Protein AF-A0A0V0UIF0-F1 (afdb_monomer_lite)

Organism: NCBI:txid144512

Radius of gyration: 33.37 Å; chains: 1; bounding box: 60×35×86 Å

Foldseek 3Di:
DPPVVVVVVVVVVVVVVVVVVVVPDDDDDPVVVVVVVVVVCVVCVCVPCVNPNDPDLVPVPPRPPPVQPVFWDWDFDADPVPRDRPDIDTDGDDDD

Secondary structure (DSSP, 8-state):
--HHHHHHHHHHHHHHHHHHHHHTSPPPPHHHHHHHHHHHHHHHTTT-HHHH--SSGGG-TT----TTTTTEEEEEEEETTTTEEEEEEEEE----

InterPro domains:
  IPR001770 G-protein, gamma subunit [PTHR13809] (3-67)
  IPR015898 G-protein, gamma subunit-like domain [PF00631] (12-68)
  IPR015898 G-protein, gamma subunit-like domain [PS50058] (5-66)
  IPR015898 G-protein, gamma subunit-like domain [SM00224] (9-71)
  IPR015898 G-protein, gamma subunit-like domain [SM01224] (6-71)
  IPR015898 G-protein, gamma subunit-like domain [cd00068] (9-65)
  IPR036284 G-protein gamma-like domain superfamily [G3DSA:4.10.260.10] (1-69)
  IPR036284 G-protein gamma-like domain superfamily [SSF48670] (4-65)

Structure (mmCIF, N/CA/C/O backbone):
data_AF-A0A0V0UIF0-F1
#
_entry.id   AF-A0A0V0UIF0-F1
#
loop_
_atom_site.group_PDB
_atom_site.id
_atom_site.type_symbol
_atom_site.label_atom_id
_atom_site.label_alt_id
_atom_site.label_comp_id
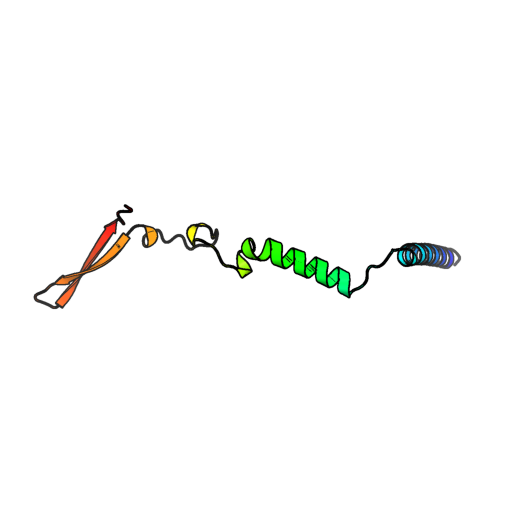_atom_site.label_asym_id
_atom_site.label_entity_id
_atom_site.label_seq_id
_atom_site.pdbx_PDB_ins_code
_atom_site.Cartn_x
_atom_site.Cartn_y
_atom_site.Cartn_z
_atom_site.occupancy
_atom_site.B_iso_or_equiv
_atom_site.auth_seq_id
_atom_site.auth_comp_id
_atom_site.auth_asym_id
_atom_site.auth_atom_id
_atom_site.pdbx_PDB_model_num
ATOM 1 N N . MET A 1 1 ? 41.834 12.631 -26.127 1.00 47.91 1 MET A N 1
ATOM 2 C CA . MET A 1 1 ? 40.443 12.725 -25.626 1.00 47.91 1 MET A CA 1
ATOM 3 C C . MET A 1 1 ? 39.607 11.568 -26.191 1.00 47.91 1 MET A C 1
ATOM 5 O O . MET A 1 1 ? 38.793 11.806 -27.056 1.00 47.91 1 MET A O 1
ATOM 9 N N . ILE A 1 2 ? 39.848 10.313 -25.775 1.00 55.50 2 ILE A N 1
ATOM 10 C CA . ILE A 1 2 ? 39.152 9.112 -26.324 1.00 55.50 2 ILE A CA 1
ATOM 11 C C . ILE A 1 2 ? 38.409 8.314 -25.224 1.00 55.50 2 ILE A C 1
ATOM 13 O O . ILE A 1 2 ? 37.606 7.431 -25.509 1.00 55.50 2 ILE A O 1
ATOM 17 N N . ASN A 1 3 ? 38.648 8.629 -23.944 1.00 56.75 3 ASN A N 1
ATOM 18 C CA . ASN A 1 3 ? 38.137 7.840 -22.815 1.00 56.75 3 ASN A CA 1
ATOM 19 C C . ASN A 1 3 ? 36.791 8.326 -22.248 1.00 56.75 3 ASN A C 1
ATOM 21 O O . ASN A 1 3 ? 36.073 7.508 -21.684 1.00 56.75 3 ASN A O 1
ATOM 25 N N . ARG A 1 4 ? 36.425 9.609 -22.411 1.00 58.09 4 ARG A N 1
ATOM 26 C CA . ARG A 1 4 ? 35.112 10.129 -21.972 1.00 58.09 4 ARG A CA 1
ATOM 27 C C . ARG A 1 4 ? 33.978 9.551 -22.818 1.00 58.09 4 ARG A C 1
ATOM 29 O O . ARG A 1 4 ? 33.084 8.924 -22.271 1.00 58.09 4 ARG A O 1
ATOM 36 N N . ASP A 1 5 ? 34.124 9.606 -24.139 1.00 61.75 5 ASP A N 1
ATOM 37 C CA . ASP A 1 5 ? 33.097 9.138 -25.076 1.00 61.75 5 ASP A CA 1
ATOM 38 C C . ASP A 1 5 ? 32.779 7.641 -24.905 1.00 61.75 5 ASP A C 1
ATOM 40 O O . ASP A 1 5 ? 31.632 7.223 -25.025 1.00 61.75 5 ASP A O 1
ATOM 44 N N . LYS A 1 6 ? 33.775 6.809 -24.562 1.00 61.84 6 LYS A N 1
ATOM 45 C CA . LYS A 1 6 ? 33.564 5.377 -24.277 1.00 61.84 6 LYS A CA 1
ATOM 46 C C . LYS A 1 6 ? 32.836 5.129 -22.952 1.00 61.84 6 LYS A C 1
ATOM 48 O O . LYS A 1 6 ? 32.010 4.219 -22.899 1.00 61.84 6 LYS A O 1
ATOM 53 N N . ALA A 1 7 ? 33.144 5.907 -21.912 1.00 67.31 7 ALA A N 1
ATOM 54 C CA . ALA A 1 7 ? 32.471 5.817 -20.617 1.00 67.31 7 ALA A CA 1
ATOM 55 C C . ALA A 1 7 ? 30.998 6.234 -20.739 1.00 67.31 7 ALA A C 1
ATOM 57 O O . ALA A 1 7 ? 30.120 5.511 -20.268 1.00 67.31 7 ALA A O 1
ATOM 58 N N . ASP A 1 8 ? 30.728 7.308 -21.483 1.00 81.19 8 ASP A N 1
ATOM 59 C CA . ASP A 1 8 ? 29.372 7.787 -21.754 1.00 81.19 8 ASP A CA 1
ATOM 60 C C . ASP A 1 8 ? 28.578 6.749 -22.568 1.00 81.19 8 ASP A C 1
ATOM 62 O O . ASP A 1 8 ? 27.462 6.380 -22.200 1.00 81.19 8 ASP A O 1
ATOM 66 N N . ILE A 1 9 ? 29.172 6.164 -23.619 1.00 87.25 9 ILE A N 1
ATOM 67 C CA . ILE A 1 9 ? 28.541 5.083 -24.402 1.00 87.25 9 ILE A CA 1
ATOM 68 C C . ILE A 1 9 ? 28.217 3.865 -23.528 1.00 87.25 9 ILE A C 1
ATOM 70 O O . ILE A 1 9 ? 27.158 3.251 -23.689 1.00 87.25 9 ILE A O 1
ATOM 74 N N . GLN A 1 10 ? 29.112 3.487 -22.613 1.00 88.88 10 GLN A N 1
ATOM 75 C CA . GLN A 1 10 ? 28.875 2.358 -21.717 1.00 88.88 10 GLN A CA 1
ATOM 76 C C . GLN A 1 10 ? 27.716 2.643 -20.754 1.00 88.88 10 GLN A C 1
ATOM 78 O O . GLN A 1 10 ? 26.859 1.778 -20.570 1.00 88.88 10 GLN A O 1
ATOM 83 N N . GLN A 1 11 ? 27.634 3.857 -20.208 1.00 89.12 11 GLN A N 1
ATOM 84 C CA . GLN A 1 11 ? 26.509 4.277 -19.373 1.00 89.12 11 GLN A CA 1
ATOM 85 C C . GLN A 1 11 ? 25.184 4.260 -20.144 1.00 89.12 11 GLN A C 1
ATOM 87 O O . GLN A 1 11 ? 24.199 3.710 -19.650 1.00 89.12 11 GLN A O 1
ATOM 92 N N . PHE A 1 12 ? 25.158 4.771 -21.379 1.00 92.19 12 PHE A N 1
ATOM 93 C CA . PHE A 1 12 ? 23.953 4.730 -22.214 1.00 92.19 12 PHE A CA 1
ATOM 94 C C . PHE A 1 12 ? 23.500 3.302 -22.526 1.00 92.19 12 PHE A C 1
ATOM 96 O O . PHE A 1 12 ? 22.300 3.029 -22.532 1.00 92.19 12 PHE A O 1
ATOM 103 N N . ARG A 1 13 ? 24.436 2.368 -22.738 1.00 94.19 13 ARG A N 1
ATOM 104 C CA . ARG A 1 13 ? 24.110 0.944 -22.919 1.00 94.19 13 ARG A CA 1
ATOM 105 C C . ARG A 1 13 ? 23.484 0.345 -21.666 1.00 94.19 13 ARG A C 1
ATOM 107 O O . ARG A 1 13 ? 22.433 -0.277 -21.767 1.00 94.19 13 ARG A O 1
ATOM 114 N N . MET A 1 14 ? 24.076 0.594 -20.498 1.00 94.94 14 MET A N 1
ATOM 115 C CA . MET A 1 14 ? 23.531 0.123 -19.221 1.00 94.94 14 MET A CA 1
ATOM 116 C C . MET A 1 14 ? 22.123 0.671 -18.963 1.00 94.94 14 MET A C 1
ATOM 118 O O . MET A 1 14 ? 21.241 -0.077 -18.544 1.00 94.94 14 MET A O 1
ATOM 122 N N . LEU A 1 15 ? 21.892 1.953 -19.256 1.00 94.88 15 LEU A N 1
ATOM 123 C CA . LEU A 1 15 ? 20.573 2.569 -19.134 1.00 94.88 15 LEU A CA 1
ATOM 124 C C . LEU A 1 15 ? 19.568 1.959 -20.119 1.00 94.88 15 LEU A C 1
ATOM 126 O O . LEU A 1 15 ? 18.450 1.632 -19.731 1.00 94.88 15 LEU A O 1
ATOM 130 N N . ALA A 1 16 ? 19.957 1.758 -21.380 1.00 95.94 16 ALA A N 1
ATOM 131 C CA . ALA A 1 16 ? 19.093 1.128 -22.374 1.00 95.94 16 ALA A CA 1
ATOM 132 C C . ALA A 1 16 ? 18.714 -0.306 -21.972 1.00 95.94 16 ALA A C 1
ATOM 134 O O . ALA A 1 16 ? 17.560 -0.705 -22.125 1.00 95.94 16 ALA A O 1
ATOM 135 N N . ASP A 1 17 ? 19.658 -1.068 -21.420 1.00 96.81 17 ASP A N 1
ATOM 136 C CA . ASP A 1 17 ? 19.396 -2.417 -20.920 1.00 96.81 17 ASP A CA 1
ATOM 137 C C . ASP A 1 17 ? 18.474 -2.400 -19.695 1.00 96.81 17 ASP A C 1
ATOM 139 O O . ASP A 1 17 ? 17.573 -3.234 -19.598 1.00 96.81 17 ASP A O 1
ATOM 143 N N . GLN A 1 18 ? 18.617 -1.413 -18.805 1.00 97.12 18 GLN A N 1
ATOM 144 C CA . GLN A 1 18 ? 17.686 -1.202 -17.696 1.00 97.12 18 GLN A CA 1
ATOM 145 C C . GLN A 1 18 ? 16.263 -0.917 -18.192 1.00 97.12 18 GLN A C 1
ATOM 147 O O . GLN A 1 18 ? 15.326 -1.594 -17.773 1.00 97.12 18 GLN A O 1
ATOM 152 N N . LEU A 1 19 ? 16.103 0.014 -19.134 1.00 97.31 19 LEU A N 1
ATOM 153 C CA . LEU A 1 19 ? 14.796 0.365 -19.697 1.00 97.31 19 LEU A CA 1
ATOM 154 C C . LEU A 1 19 ? 14.146 -0.818 -20.422 1.00 97.31 19 LEU A C 1
ATOM 156 O O . LEU A 1 19 ? 12.937 -1.020 -20.318 1.00 97.31 19 LEU A O 1
ATOM 160 N N . ARG A 1 20 ? 14.938 -1.645 -21.120 1.00 97.69 20 ARG A N 1
ATOM 161 C CA . ARG A 1 20 ? 14.439 -2.894 -21.715 1.00 97.69 20 ARG A CA 1
ATOM 162 C C . ARG A 1 20 ? 13.901 -3.835 -20.646 1.00 97.69 20 ARG A C 1
ATOM 164 O O . ARG A 1 20 ? 12.818 -4.374 -20.833 1.00 97.69 20 ARG A O 1
ATOM 171 N N . ARG A 1 21 ? 14.612 -4.018 -19.527 1.00 97.25 21 ARG A N 1
ATOM 172 C CA . ARG A 1 21 ? 14.119 -4.843 -18.410 1.00 97.25 21 ARG A CA 1
ATOM 173 C C . ARG A 1 21 ? 12.818 -4.292 -17.828 1.00 97.25 21 ARG A C 1
ATOM 175 O O . ARG A 1 21 ? 11.893 -5.067 -17.613 1.00 97.25 21 ARG A O 1
ATOM 182 N N . GLU A 1 22 ? 12.727 -2.979 -17.630 1.00 96.81 22 GLU A N 1
ATOM 183 C CA . GLU A 1 22 ? 11.525 -2.323 -17.096 1.00 96.81 22 GLU A CA 1
ATOM 184 C C . GLU A 1 22 ? 10.314 -2.442 -18.029 1.00 96.81 22 GLU A C 1
ATOM 186 O O . GLU A 1 22 ? 9.193 -2.652 -17.565 1.00 96.81 22 GLU A O 1
ATOM 191 N N . LEU A 1 23 ? 10.533 -2.375 -19.345 1.00 96.56 23 LEU A N 1
ATOM 192 C CA . LEU A 1 23 ? 9.480 -2.556 -20.346 1.00 96.56 23 LEU A CA 1
ATOM 193 C C . LEU A 1 23 ? 8.810 -3.936 -20.242 1.00 96.56 23 LEU A C 1
ATOM 195 O O . LEU A 1 23 ? 7.607 -4.047 -20.470 1.00 96.56 23 LEU A O 1
ATOM 199 N N . TYR A 1 24 ? 9.570 -4.977 -19.891 1.00 96.94 24 TYR A N 1
ATOM 200 C CA . TYR A 1 24 ? 9.060 -6.348 -19.784 1.00 96.94 24 TYR A CA 1
ATOM 201 C C . TYR A 1 24 ? 8.392 -6.668 -18.437 1.00 96.94 24 TYR A C 1
ATOM 203 O O . TYR A 1 24 ? 7.938 -7.797 -18.232 1.00 96.94 24 TYR A O 1
ATOM 211 N N . ILE A 1 25 ? 8.285 -5.700 -17.522 1.00 96.94 25 ILE A N 1
ATOM 212 C CA . ILE A 1 25 ? 7.544 -5.886 -16.273 1.00 96.94 25 ILE A CA 1
ATOM 213 C C . ILE A 1 25 ? 6.048 -5.983 -16.588 1.00 96.94 25 ILE A C 1
ATOM 215 O O . ILE A 1 25 ? 5.439 -5.064 -17.142 1.00 96.94 25 ILE A O 1
ATOM 219 N N . LYS A 1 26 ? 5.432 -7.102 -16.195 1.00 96.56 26 LYS A N 1
ATOM 220 C CA . LYS A 1 26 ? 3.984 -7.298 -16.314 1.00 96.56 26 LYS A CA 1
ATOM 221 C C . LYS A 1 26 ? 3.259 -6.336 -15.376 1.00 96.56 26 LYS A C 1
ATOM 223 O O . LYS A 1 26 ? 3.464 -6.371 -14.166 1.00 96.56 26 LYS A O 1
ATOM 228 N N . ARG A 1 27 ? 2.403 -5.491 -15.947 1.00 96.50 27 ARG A N 1
ATOM 229 C CA . ARG A 1 27 ? 1.557 -4.557 -15.198 1.00 96.50 27 ARG A CA 1
ATOM 230 C C . ARG A 1 27 ? 0.217 -5.205 -14.868 1.00 96.50 27 ARG A C 1
ATOM 232 O O . ARG A 1 27 ? -0.273 -6.039 -15.626 1.00 96.50 27 ARG A O 1
ATOM 239 N N . VAL A 1 28 ? -0.378 -4.773 -13.767 1.00 97.25 28 VAL A N 1
ATOM 240 C CA . VAL A 1 28 ? -1.775 -5.056 -13.417 1.00 97.25 28 VAL A CA 1
ATOM 241 C C . VAL A 1 28 ? -2.640 -3.842 -13.747 1.00 97.25 28 VAL A C 1
ATOM 243 O O . VAL A 1 28 ? -2.128 -2.728 -13.890 1.00 97.25 28 VAL A O 1
ATOM 246 N N . LEU A 1 29 ? -3.951 -4.044 -13.885 1.00 98.31 29 LEU A N 1
ATOM 247 C CA . LEU A 1 29 ? -4.877 -2.927 -14.042 1.00 98.31 29 LEU A CA 1
ATOM 248 C C . LEU A 1 29 ? -4.874 -2.078 -12.773 1.00 98.31 29 LEU A C 1
ATOM 250 O O . LEU A 1 29 ? -4.904 -2.600 -11.660 1.00 98.31 29 LEU A O 1
ATOM 254 N N . VAL A 1 30 ? -4.904 -0.758 -12.948 1.00 98.06 30 VAL A N 1
ATOM 255 C CA . VAL A 1 30 ? -4.956 0.186 -11.822 1.00 98.06 30 VAL A CA 1
ATOM 256 C C . VAL A 1 30 ? -6.187 -0.072 -10.952 1.00 98.06 30 VAL A C 1
ATOM 258 O O . VAL A 1 30 ? -6.100 0.003 -9.732 1.00 98.06 30 VAL A O 1
ATOM 261 N N . SER A 1 31 ? -7.314 -0.446 -11.563 1.00 98.31 31 SER A N 1
ATOM 262 C CA . SER A 1 31 ? -8.533 -0.817 -10.842 1.00 98.31 31 SER A CA 1
ATOM 263 C C . SER A 1 31 ? -8.349 -2.029 -9.933 1.00 98.31 31 SER A C 1
ATOM 265 O O . SER A 1 31 ? -8.940 -2.066 -8.859 1.00 98.31 31 SER A O 1
ATOM 267 N N . ASP A 1 32 ? -7.557 -3.016 -10.350 1.00 98.19 32 ASP A N 1
ATOM 268 C CA . ASP A 1 32 ? -7.348 -4.235 -9.568 1.00 98.19 32 ASP A CA 1
ATOM 269 C C . ASP A 1 32 ? -6.334 -3.987 -8.453 1.00 98.19 32 ASP A C 1
ATOM 271 O O . ASP A 1 32 ? -6.622 -4.292 -7.301 1.00 98.19 32 ASP A O 1
ATOM 275 N N . ALA A 1 33 ? -5.241 -3.276 -8.749 1.00 98.25 33 ALA A N 1
ATOM 276 C CA . ALA A 1 33 ? -4.314 -2.812 -7.718 1.00 98.25 33 ALA A CA 1
ATOM 277 C C . ALA A 1 33 ? -5.020 -1.963 -6.644 1.00 98.25 33 ALA A C 1
ATOM 279 O O . ALA A 1 33 ? -4.768 -2.129 -5.454 1.00 98.25 33 ALA A O 1
ATOM 280 N N . ALA A 1 34 ? -5.942 -1.079 -7.040 1.00 98.31 34 ALA A N 1
ATOM 281 C CA . ALA A 1 34 ? -6.718 -0.278 -6.096 1.00 98.31 34 ALA A CA 1
ATOM 282 C C . ALA A 1 34 ? -7.631 -1.140 -5.208 1.00 98.31 34 ALA A C 1
ATOM 284 O O . ALA A 1 34 ? -7.731 -0.879 -4.010 1.00 98.31 34 ALA A O 1
ATOM 285 N N . LYS A 1 35 ? -8.272 -2.178 -5.764 1.00 98.38 35 LYS A N 1
ATOM 286 C CA . LYS A 1 35 ? -9.076 -3.129 -4.976 1.00 98.38 35 LYS A CA 1
ATOM 287 C C . LYS A 1 35 ? -8.215 -3.885 -3.973 1.00 98.38 35 LYS A C 1
ATOM 289 O O . LYS A 1 35 ? -8.628 -4.011 -2.825 1.00 98.38 35 LYS A O 1
ATOM 294 N N . ASP A 1 36 ? -7.037 -4.342 -4.387 1.00 98.25 36 ASP A N 1
ATOM 295 C CA . ASP A 1 36 ? -6.114 -5.069 -3.515 1.00 98.25 36 ASP A CA 1
ATOM 296 C C . ASP A 1 36 ? -5.641 -4.187 -2.354 1.00 98.25 36 ASP A C 1
ATOM 298 O O . ASP A 1 36 ? -5.683 -4.608 -1.197 1.00 98.25 36 ASP A O 1
ATOM 302 N N . LEU A 1 37 ? -5.288 -2.928 -2.640 1.00 98.19 37 LEU A N 1
ATOM 303 C CA . LEU A 1 37 ? -4.938 -1.943 -1.614 1.00 98.19 37 LEU A CA 1
ATOM 304 C C . LEU A 1 37 ? -6.103 -1.688 -0.651 1.00 98.19 37 LEU A C 1
ATOM 306 O O . LEU A 1 37 ? -5.918 -1.730 0.563 1.00 98.19 37 LEU A O 1
ATOM 310 N N . MET A 1 38 ? -7.314 -1.464 -1.171 1.00 97.88 38 MET A N 1
ATOM 311 C CA . MET A 1 38 ? -8.496 -1.248 -0.332 1.00 97.88 38 MET A CA 1
ATOM 312 C C . MET A 1 38 ? -8.821 -2.467 0.528 1.00 97.88 38 MET A C 1
ATOM 314 O O . MET A 1 38 ? -9.199 -2.314 1.687 1.00 97.88 38 MET A O 1
ATOM 318 N N . LYS A 1 39 ? -8.683 -3.676 -0.017 1.00 98.19 39 LYS A N 1
ATOM 319 C CA . LYS A 1 39 ? -8.881 -4.916 0.732 1.00 98.19 39 LYS A CA 1
ATOM 320 C C . LYS A 1 39 ? -7.900 -4.995 1.900 1.00 98.19 39 LYS A C 1
ATOM 322 O O . LYS A 1 39 ? -8.339 -5.159 3.033 1.00 98.19 39 LYS A O 1
ATOM 327 N N . PHE A 1 40 ? -6.610 -4.791 1.631 1.00 98.06 40 PHE A N 1
ATOM 328 C CA . PHE A 1 40 ? -5.572 -4.834 2.658 1.00 98.06 40 PHE A CA 1
ATOM 329 C C . PHE A 1 40 ? -5.826 -3.820 3.780 1.00 98.06 40 PHE A C 1
ATOM 331 O O . PHE A 1 40 ? -5.784 -4.179 4.956 1.00 98.06 40 PHE A O 1
ATOM 338 N N . ILE A 1 41 ? -6.149 -2.573 3.419 1.00 97.25 41 ILE A N 1
ATOM 339 C CA . ILE A 1 41 ? -6.474 -1.521 4.391 1.00 97.25 41 ILE A CA 1
ATOM 340 C C . ILE A 1 41 ? -7.679 -1.939 5.237 1.00 97.25 41 ILE A C 1
ATOM 342 O O . ILE A 1 41 ? -7.623 -1.863 6.460 1.00 97.25 41 ILE A O 1
ATOM 346 N N . ASN A 1 42 ? -8.755 -2.425 4.614 1.00 96.12 42 ASN A N 1
ATOM 347 C CA . ASN A 1 42 ? -9.965 -2.800 5.343 1.00 96.12 42 ASN A CA 1
ATOM 348 C C . ASN A 1 42 ? -9.757 -3.966 6.315 1.00 96.12 42 ASN A C 1
ATOM 350 O O . ASN A 1 42 ? -10.408 -3.995 7.361 1.00 96.12 42 ASN A O 1
ATOM 354 N N . GLU A 1 43 ? -8.882 -4.909 5.968 1.00 96.88 43 GLU A N 1
ATOM 355 C CA . GLU A 1 43 ? -8.525 -6.049 6.815 1.00 96.88 43 GLU A CA 1
ATOM 356 C C . GLU A 1 43 ? -7.736 -5.610 8.059 1.00 96.88 43 GLU A C 1
ATOM 358 O O . GLU A 1 43 ? -8.004 -6.118 9.144 1.00 96.88 43 GLU A O 1
ATOM 363 N N . HIS A 1 44 ? -6.845 -4.619 7.936 1.00 95.75 44 HIS A N 1
ATOM 364 C CA . HIS A 1 44 ? -5.919 -4.223 9.009 1.00 95.75 44 HIS A CA 1
ATOM 365 C C . HIS A 1 44 ? -6.311 -2.931 9.744 1.00 95.75 44 HIS A C 1
ATOM 367 O O . HIS A 1 44 ? -5.736 -2.621 10.783 1.00 95.75 44 HIS A O 1
ATOM 373 N N . GLN A 1 45 ? -7.312 -2.181 9.271 1.00 94.12 45 GLN A N 1
ATOM 374 C CA . GLN A 1 45 ? -7.703 -0.887 9.861 1.00 94.12 45 GLN A CA 1
ATOM 375 C C . GLN A 1 45 ? -8.064 -0.952 11.353 1.00 94.12 45 GLN A C 1
ATOM 377 O O . GLN A 1 45 ? -7.983 0.054 12.045 1.00 94.12 45 GLN A O 1
ATOM 382 N N . ARG A 1 46 ? -8.503 -2.117 11.852 1.00 89.75 46 ARG A N 1
ATOM 383 C CA . ARG A 1 46 ?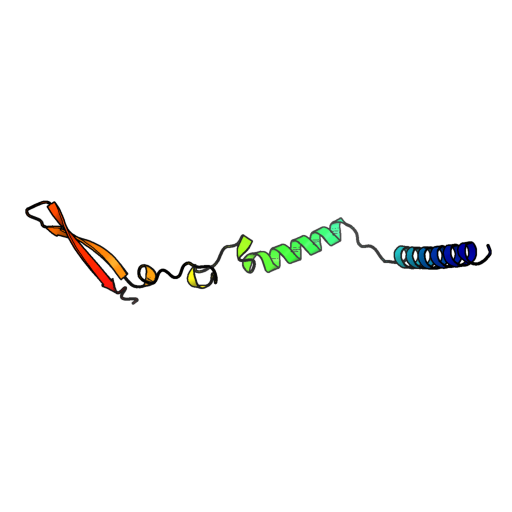 -8.866 -2.300 13.268 1.00 89.75 46 ARG A CA 1
ATOM 384 C C . ARG A 1 46 ? -7.649 -2.469 14.173 1.00 89.75 46 ARG A C 1
ATOM 386 O O . ARG A 1 46 ? -7.765 -2.267 15.373 1.00 89.75 46 ARG A O 1
ATOM 393 N N . GLU A 1 47 ? -6.525 -2.885 13.600 1.00 91.50 47 GLU A N 1
ATOM 394 C CA . GLU A 1 47 ? -5.245 -3.030 14.297 1.00 91.50 47 GLU A CA 1
ATOM 395 C C . GLU A 1 47 ? -4.438 -1.725 14.246 1.00 91.50 47 GLU A C 1
ATOM 397 O O . GLU A 1 47 ? -3.517 -1.523 15.038 1.00 91.50 47 GLU A O 1
ATOM 402 N N . ASP A 1 48 ? -4.794 -0.817 13.333 1.00 93.31 48 ASP A N 1
ATOM 403 C CA . ASP A 1 48 ? -4.192 0.505 13.234 1.00 93.31 48 ASP A CA 1
ATOM 404 C C . ASP A 1 48 ? -4.714 1.427 14.344 1.00 93.31 48 ASP A C 1
ATOM 406 O O . ASP A 1 48 ? -5.737 2.106 14.219 1.00 93.31 48 ASP A O 1
ATOM 410 N N . VAL A 1 49 ? -3.948 1.490 15.432 1.00 91.69 49 VAL A N 1
ATOM 411 C CA . VAL A 1 49 ? -4.228 2.327 16.607 1.00 91.69 49 VAL A CA 1
ATOM 412 C C . VAL A 1 49 ? -4.312 3.826 16.300 1.00 91.69 49 VAL A C 1
ATOM 414 O O . VAL A 1 49 ? -4.856 4.572 17.112 1.00 91.69 49 VAL A O 1
ATOM 417 N N . LEU A 1 50 ? -3.798 4.295 15.156 1.00 91.25 50 LEU A N 1
ATOM 418 C CA . LEU A 1 50 ? -3.926 5.696 14.741 1.00 91.25 50 LEU A CA 1
ATOM 419 C C . LEU A 1 50 ? -5.263 5.972 14.045 1.00 91.25 50 LEU A C 1
ATOM 421 O O . LEU A 1 50 ? -5.707 7.119 14.019 1.00 91.25 50 LEU A O 1
ATOM 425 N N . VAL A 1 51 ? -5.906 4.934 13.509 1.00 91.06 51 VAL A N 1
ATOM 426 C CA . VAL A 1 51 ? -7.222 5.015 12.867 1.00 91.06 51 VAL A CA 1
ATOM 427 C C . VAL A 1 51 ? -8.332 4.676 13.860 1.00 91.06 51 VAL A C 1
ATOM 429 O O . VAL A 1 51 ? -9.281 5.445 13.997 1.00 91.06 51 VAL A O 1
ATOM 432 N N . SER A 1 52 ? -8.226 3.550 14.572 1.00 88.62 52 SER A N 1
ATOM 433 C CA . SER A 1 52 ? -9.255 3.091 15.517 1.00 88.62 52 SER A CA 1
ATOM 434 C C . SER A 1 52 ? -9.118 3.682 16.921 1.00 88.62 52 SER A C 1
ATOM 436 O O . SER A 1 52 ? -10.057 3.606 17.712 1.00 88.62 52 SER A O 1
ATOM 438 N N . GLY A 1 53 ? -7.956 4.250 17.248 1.00 87.44 53 GLY A N 1
ATOM 439 C CA . GLY A 1 53 ? -7.582 4.555 18.626 1.00 87.44 53 GLY A CA 1
ATOM 440 C C . GLY A 1 53 ? -7.160 3.303 19.402 1.00 87.44 53 GLY A C 1
ATOM 441 O O . GLY A 1 53 ? -7.308 2.169 18.941 1.00 87.44 53 GLY A O 1
ATOM 442 N N . PHE A 1 54 ? -6.624 3.516 20.604 1.00 86.81 54 PHE A N 1
ATOM 443 C CA . PHE A 1 54 ? -6.321 2.434 21.541 1.00 86.81 54 PHE A CA 1
ATOM 444 C C . PHE A 1 54 ? -7.605 1.936 22.213 1.00 86.81 54 PHE A C 1
ATOM 446 O O . PHE A 1 54 ? -8.426 2.746 22.646 1.00 86.81 54 PHE A O 1
ATOM 453 N N . THR A 1 55 ? -7.744 0.617 22.380 1.00 83.50 55 THR A N 1
ATOM 454 C CA . THR A 1 55 ? -8.892 0.007 23.083 1.00 83.50 55 THR A CA 1
ATOM 455 C C . THR A 1 55 ? -8.917 0.414 24.552 1.00 83.50 55 THR A C 1
ATOM 457 O O . THR A 1 55 ? -9.969 0.639 25.147 1.00 83.50 55 THR A O 1
ATOM 460 N N . SER A 1 56 ? -7.733 0.553 25.141 1.00 81.69 56 SER A N 1
ATOM 461 C CA . SER A 1 56 ? -7.553 1.145 26.452 1.00 81.69 56 SER A CA 1
ATOM 462 C C . SER A 1 56 ? -6.411 2.132 26.401 1.00 81.69 56 SER A C 1
ATOM 464 O O . SER A 1 56 ? -5.346 1.855 25.855 1.00 81.69 56 SER A O 1
ATOM 466 N N . MET A 1 57 ? -6.566 3.253 27.097 1.00 79.19 57 MET A N 1
ATOM 467 C CA . MET A 1 57 ? -5.479 4.212 27.251 1.00 79.19 57 MET A CA 1
ATOM 468 C C . MET A 1 57 ? -4.215 3.550 27.863 1.00 79.19 57 MET A C 1
ATOM 470 O O . MET A 1 57 ? -3.137 4.118 27.759 1.00 79.19 57 MET A O 1
ATOM 474 N N . LYS A 1 58 ? -4.322 2.381 28.539 1.00 79.44 58 LYS A N 1
ATOM 475 C CA . LYS A 1 58 ? -3.192 1.657 29.171 1.00 79.44 58 LYS A CA 1
ATOM 476 C C . LYS A 1 58 ? -2.285 0.984 28.135 1.00 79.44 58 LYS A C 1
ATOM 478 O O . LYS A 1 58 ? -1.123 0.736 28.429 1.00 79.44 58 LYS A O 1
ATOM 483 N N . GLU A 1 59 ? -2.813 0.711 26.946 1.00 83.75 59 GLU A N 1
ATOM 484 C CA . GLU A 1 59 ? -2.070 0.130 25.825 1.00 83.75 59 GLU A CA 1
ATOM 485 C C . GLU A 1 59 ? -1.236 1.181 25.090 1.00 83.75 59 GLU A C 1
ATOM 487 O O . GLU A 1 59 ? -0.299 0.826 24.383 1.00 83.75 59 GLU A O 1
ATOM 492 N N . ASN A 1 60 ? -1.542 2.470 25.279 1.00 87.88 60 ASN A N 1
ATOM 493 C CA . ASN A 1 60 ? -0.773 3.561 24.699 1.00 87.88 60 ASN A CA 1
ATOM 494 C C . ASN A 1 60 ? 0.572 3.726 25.437 1.00 87.88 60 ASN A C 1
ATOM 496 O O . ASN A 1 60 ? 0.579 4.198 26.579 1.00 87.88 60 ASN A O 1
ATOM 500 N N . PRO A 1 61 ? 1.726 3.443 24.799 1.00 87.56 61 PRO A N 1
ATOM 501 C CA . PRO A 1 61 ? 3.036 3.592 25.437 1.00 87.56 61 PRO A CA 1
ATOM 502 C C . PRO A 1 61 ? 3.370 5.046 25.800 1.00 87.56 61 PRO A C 1
ATOM 504 O O . PRO A 1 61 ? 4.208 5.295 26.665 1.00 87.56 61 PRO A O 1
ATOM 507 N N . PHE A 1 62 ? 2.707 6.009 25.151 1.00 86.62 62 PHE A N 1
ATOM 508 C CA . PHE A 1 62 ? 2.868 7.447 25.374 1.00 86.62 62 PHE A CA 1
ATOM 509 C C . PHE A 1 62 ? 1.844 8.018 26.356 1.00 86.62 62 PHE A C 1
ATOM 511 O O . PHE A 1 62 ? 1.714 9.236 26.486 1.00 86.62 62 PHE A O 1
ATOM 518 N N . ARG A 1 63 ? 1.103 7.157 27.056 1.00 81.69 63 ARG A N 1
ATOM 519 C CA . ARG A 1 63 ? 0.203 7.589 28.115 1.00 81.69 63 ARG A CA 1
ATOM 520 C C . ARG A 1 63 ? 0.997 8.325 29.209 1.00 81.69 63 ARG A C 1
ATOM 522 O O . ARG A 1 63 ? 1.986 7.776 29.705 1.00 81.69 63 ARG A O 1
ATOM 529 N N . PRO A 1 64 ? 0.572 9.528 29.639 1.00 76.06 64 PRO A N 1
ATOM 530 C CA . PRO A 1 64 ? 1.163 10.182 30.798 1.00 76.06 64 PRO A CA 1
ATOM 531 C C . PRO A 1 64 ? 1.109 9.248 32.008 1.00 76.06 64 PRO A C 1
ATOM 533 O O . PRO A 1 64 ? 0.054 8.699 32.321 1.00 76.06 64 PRO A O 1
ATOM 536 N N . LYS A 1 65 ? 2.239 9.067 32.699 1.00 67.31 65 LYS A N 1
ATOM 537 C CA . LYS A 1 65 ? 2.273 8.355 33.980 1.00 67.31 65 LYS A CA 1
ATOM 538 C C . LYS A 1 65 ? 1.643 9.254 35.036 1.00 67.31 65 LYS A C 1
ATOM 540 O O . LYS A 1 65 ? 2.335 10.004 35.722 1.00 67.31 65 LYS A O 1
ATOM 545 N N . THR A 1 66 ? 0.323 9.226 35.140 1.00 58.34 66 THR A N 1
ATOM 546 C CA . THR A 1 66 ? -0.387 9.860 36.242 1.00 58.34 66 THR A CA 1
ATOM 547 C C . THR A 1 66 ? -0.180 9.013 37.491 1.00 58.34 66 THR A C 1
ATOM 549 O O . THR A 1 66 ? -0.972 8.133 37.792 1.00 58.34 66 THR A O 1
ATOM 552 N N . PHE A 1 67 ? 0.904 9.279 38.228 1.00 55.44 67 PHE A N 1
ATOM 553 C CA . PHE A 1 67 ? 1.245 8.567 39.471 1.00 55.44 67 PHE A CA 1
ATOM 554 C C . PHE A 1 67 ? 0.13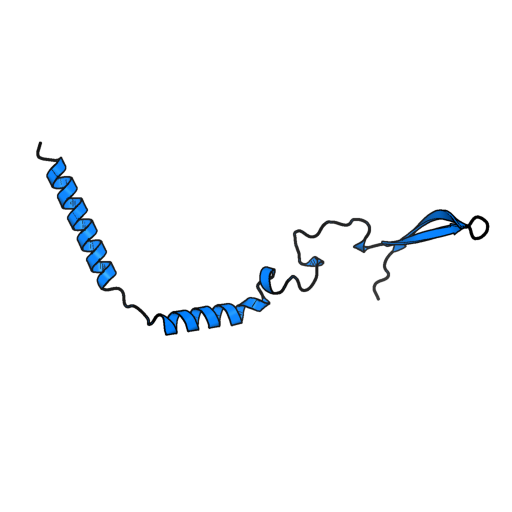5 8.597 40.539 1.00 55.44 67 PHE A C 1
ATOM 556 O O . PHE A 1 67 ? 0.179 7.797 41.466 1.00 55.44 67 PHE A O 1
ATOM 563 N N . PHE A 1 68 ? -0.857 9.483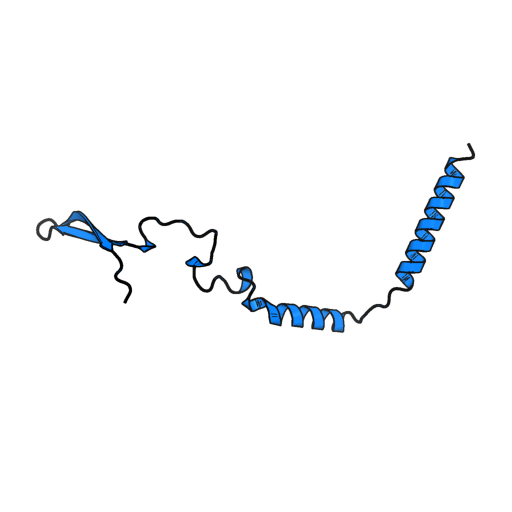 40.406 1.00 54.75 68 PHE A N 1
ATOM 564 C CA . PHE A 1 68 ? -1.935 9.645 41.383 1.00 54.75 68 PHE A CA 1
ATOM 565 C C . PHE A 1 68 ? -3.345 9.431 40.810 1.00 54.75 68 PHE A C 1
ATOM 567 O O . PHE A 1 68 ? -4.187 8.893 41.516 1.00 54.75 68 PHE A O 1
ATOM 574 N N . ALA A 1 69 ? -3.606 9.769 39.540 1.00 50.81 69 ALA A N 1
ATOM 575 C CA . ALA A 1 69 ? -4.973 9.771 38.996 1.00 50.81 69 ALA A CA 1
ATOM 576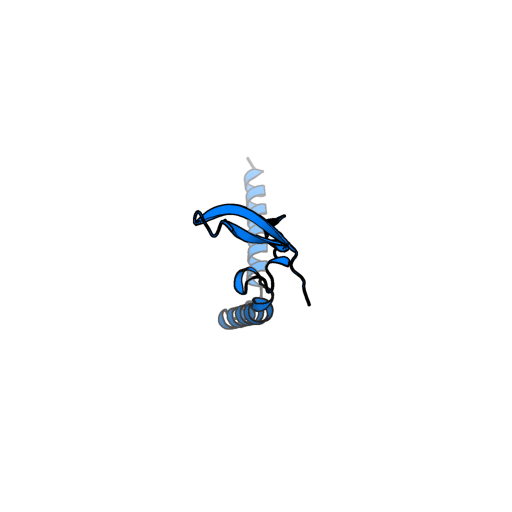 C C . ALA A 1 69 ? -5.513 8.390 38.576 1.00 50.81 69 ALA A C 1
ATOM 578 O O . ALA A 1 69 ? -6.714 8.249 38.392 1.00 50.81 69 ALA A O 1
ATOM 579 N N . ASP A 1 70 ? -4.656 7.374 38.418 1.00 52.94 70 ASP A N 1
ATOM 580 C CA . ASP A 1 70 ? -5.110 6.010 38.086 1.00 52.94 70 ASP A CA 1
ATOM 581 C C . ASP A 1 70 ? -5.375 5.146 39.335 1.00 52.94 70 ASP A C 1
ATOM 583 O O . ASP A 1 70 ? -5.860 4.022 39.210 1.00 52.94 70 ASP A O 1
ATOM 587 N N . VAL A 1 71 ? -5.014 5.636 40.528 1.00 54.38 71 VAL A N 1
ATOM 588 C CA . VAL A 1 71 ? -5.095 4.872 41.785 1.00 54.38 71 VAL A CA 1
ATOM 589 C C . VAL A 1 71 ? -5.931 5.592 42.830 1.00 54.38 71 VAL A C 1
ATOM 591 O O . VAL A 1 71 ? -6.483 4.906 43.676 1.00 54.38 71 VAL A O 1
ATOM 594 N N . TYR A 1 72 ? -6.065 6.920 42.780 1.00 61.66 72 TYR A N 1
ATOM 595 C CA . TYR A 1 72 ? -6.775 7.681 43.802 1.00 61.66 72 TYR A CA 1
ATOM 596 C C . TYR A 1 72 ? -7.788 8.662 43.210 1.00 61.66 72 TYR A C 1
ATOM 598 O O . TYR A 1 72 ? -7.468 9.396 42.274 1.00 61.66 72 TYR A O 1
ATOM 606 N N . GLU A 1 73 ? -8.985 8.705 43.792 1.00 62.81 73 GLU A N 1
ATOM 607 C CA . GLU A 1 73 ? -9.939 9.799 43.586 1.00 62.81 73 GLU A CA 1
ATOM 608 C C . GLU A 1 73 ? -9.647 10.925 44.592 1.00 62.81 73 GLU A C 1
ATOM 610 O O . GLU A 1 73 ? -9.232 10.660 45.727 1.00 62.81 73 GLU A O 1
ATOM 615 N N . PHE A 1 74 ? -9.795 12.181 44.151 1.00 70.50 74 PHE A N 1
ATOM 616 C CA . PHE A 1 74 ? -9.560 13.367 44.974 1.00 70.50 74 PHE A CA 1
ATOM 617 C C . PHE A 1 74 ? -10.890 13.956 45.430 1.00 70.50 74 PHE A C 1
ATOM 619 O O . PHE A 1 74 ? -11.535 14.681 44.672 1.00 70.50 74 PHE A O 1
ATOM 626 N N . ASP A 1 75 ? -11.239 13.721 46.690 1.00 70.94 75 ASP A N 1
ATOM 627 C CA . ASP A 1 75 ? -12.380 14.381 47.317 1.00 70.94 75 ASP A CA 1
ATOM 628 C C . ASP A 1 75 ? -11.923 15.583 48.146 1.00 70.94 75 ASP A C 1
ATOM 630 O O . ASP A 1 75 ? -10.980 15.513 48.943 1.00 70.94 75 ASP A O 1
ATOM 634 N N . LEU A 1 76 ? -12.606 16.715 47.960 1.00 78.25 76 LEU A N 1
ATOM 635 C CA . LEU A 1 76 ? -12.406 17.915 48.768 1.00 78.25 76 LEU A CA 1
ATOM 636 C C . LEU A 1 76 ? -13.091 17.730 50.122 1.00 78.25 76 LEU A C 1
ATOM 638 O O . LEU A 1 76 ? -14.302 17.528 50.196 1.00 78.25 76 LEU A O 1
ATOM 642 N N . ILE A 1 77 ? -12.328 17.868 51.204 1.00 79.56 77 ILE A N 1
ATOM 643 C CA . ILE A 1 77 ? -12.898 17.931 52.548 1.00 79.56 77 ILE A CA 1
ATOM 644 C C . ILE A 1 77 ? -13.331 19.376 52.789 1.00 79.56 77 ILE A C 1
ATOM 646 O O . ILE A 1 77 ? -12.492 20.275 52.905 1.00 79.56 77 ILE A O 1
ATOM 650 N N . ILE A 1 78 ? -14.643 19.590 52.855 1.00 85.12 78 ILE A N 1
ATOM 651 C CA . ILE A 1 78 ? -15.251 20.886 53.160 1.00 85.12 78 ILE A CA 1
ATOM 652 C C . ILE A 1 78 ? -15.632 20.923 54.639 1.00 85.12 78 ILE A C 1
ATOM 654 O O . ILE A 1 78 ? -16.344 20.044 55.126 1.00 85.12 78 ILE A O 1
ATOM 658 N N . ASP A 1 79 ? -15.189 21.954 55.357 1.00 82.25 79 ASP A N 1
ATOM 659 C CA . ASP A 1 79 ? -15.708 22.239 56.692 1.00 82.25 79 ASP A CA 1
ATOM 660 C C . ASP A 1 79 ? -17.152 22.734 56.577 1.00 82.25 79 ASP A C 1
ATOM 662 O O . ASP A 1 79 ? -17.412 23.812 56.045 1.00 82.25 79 ASP A O 1
ATOM 666 N N . SER A 1 80 ? -18.096 21.958 57.104 1.00 81.00 80 SER A N 1
ATOM 667 C CA . SER A 1 80 ? -19.528 22.270 57.051 1.00 81.00 80 SER A CA 1
ATOM 668 C C . SER A 1 80 ? -19.919 23.604 57.703 1.00 81.00 80 SER A C 1
ATOM 670 O O . SER A 1 80 ? -20.942 24.174 57.332 1.00 81.00 80 SER A O 1
ATOM 672 N N . ALA A 1 81 ? -19.130 24.117 58.655 1.00 85.12 81 ALA A N 1
ATOM 673 C CA . ALA A 1 81 ? -19.445 25.362 59.355 1.00 85.12 81 ALA A CA 1
ATOM 674 C C . ALA A 1 81 ? -18.970 26.606 58.588 1.00 85.12 81 ALA A C 1
ATOM 676 O O . ALA A 1 81 ? -19.651 27.631 58.588 1.00 85.12 81 ALA A O 1
ATOM 677 N N . SER A 1 82 ? -17.806 26.521 57.936 1.00 88.88 82 SER A N 1
ATOM 678 C CA . SER A 1 82 ? -17.191 27.644 57.213 1.00 88.88 82 SER A CA 1
ATOM 679 C C . SER A 1 82 ? -17.320 27.553 55.690 1.00 88.88 82 SER A C 1
ATOM 681 O O . SER A 1 82 ? -17.006 28.514 54.990 1.00 88.88 82 SER A O 1
ATOM 683 N N . ASN A 1 83 ? -17.779 26.409 55.175 1.00 81.75 83 ASN A N 1
ATOM 684 C CA . ASN A 1 83 ? -17.804 26.051 53.758 1.00 81.75 83 ASN A CA 1
ATOM 685 C C . ASN A 1 83 ? -16.435 26.206 53.067 1.00 81.75 83 ASN A C 1
ATOM 687 O O . ASN A 1 83 ? -16.344 26.461 51.865 1.00 81.75 83 ASN A O 1
ATOM 691 N N . SER A 1 84 ? -15.363 26.083 53.853 1.00 83.25 84 SER A N 1
ATOM 692 C CA . SER A 1 84 ? -13.986 26.224 53.400 1.00 83.25 84 SER A CA 1
ATOM 693 C C . SER A 1 84 ? -13.384 24.856 53.100 1.00 83.25 84 SER A C 1
ATOM 695 O O . SER A 1 84 ? -13.645 23.883 53.811 1.00 83.25 84 SER A O 1
ATOM 697 N N . VAL A 1 85 ? -12.543 24.782 52.067 1.00 84.81 85 VAL A N 1
ATOM 698 C CA . VAL A 1 85 ? -11.730 23.590 51.798 1.00 84.81 85 VAL A CA 1
ATOM 699 C C . VAL A 1 85 ? -10.670 23.488 52.890 1.00 84.81 85 VAL A C 1
ATOM 701 O O . VAL A 1 85 ? -9.803 24.352 53.003 1.00 84.81 85 VAL A O 1
ATOM 704 N N . ILE A 1 86 ? -10.733 22.426 53.685 1.00 85.19 86 ILE A N 1
ATOM 705 C CA . ILE A 1 86 ? -9.799 22.180 54.794 1.00 85.19 86 ILE A CA 1
ATOM 706 C C . ILE A 1 86 ? -8.830 21.030 54.513 1.00 85.19 86 ILE A C 1
ATOM 708 O O . ILE A 1 86 ? -7.871 20.839 55.257 1.00 85.19 86 ILE A O 1
ATOM 712 N N . GLY A 1 87 ? -9.034 20.282 53.427 1.00 81.94 87 GLY A N 1
ATOM 713 C CA . GLY A 1 87 ? -8.123 19.218 53.028 1.00 81.94 87 GLY A CA 1
ATOM 714 C C . GLY A 1 87 ? -8.524 18.524 51.733 1.00 81.94 87 GLY A C 1
ATOM 715 O O . GLY A 1 87 ? -9.564 18.815 51.142 1.00 81.94 87 GLY A O 1
ATOM 716 N N . VAL A 1 88 ? -7.676 17.588 51.314 1.00 79.69 88 VAL A N 1
ATOM 717 C CA . VAL A 1 88 ? -7.895 16.707 50.163 1.00 79.69 88 VAL A CA 1
ATOM 718 C C . VAL A 1 88 ? -7.743 15.269 50.645 1.00 79.69 88 VAL A C 1
ATOM 720 O O . VAL A 1 88 ? -6.728 14.933 51.258 1.00 79.69 88 VAL A O 1
ATOM 723 N N . LEU A 1 89 ? -8.745 14.433 50.389 1.00 75.44 89 LEU A N 1
ATOM 724 C CA . LEU A 1 89 ? -8.710 13.006 50.690 1.00 75.44 89 LEU A CA 1
ATOM 725 C C . LEU A 1 89 ? -8.239 12.238 49.446 1.00 75.44 8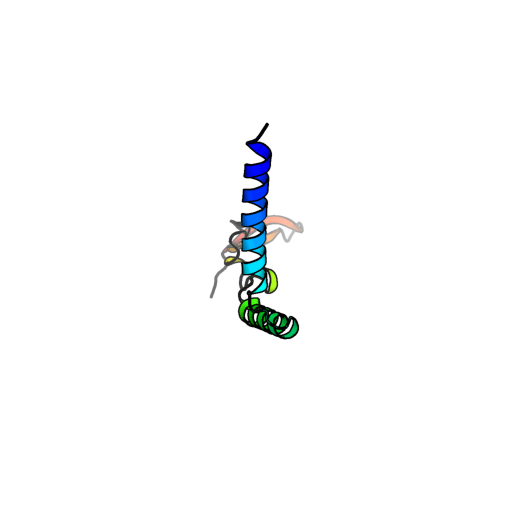9 LEU A C 1
ATOM 727 O O . LEU A 1 89 ? -8.796 12.427 48.369 1.00 75.44 89 LEU A O 1
ATOM 731 N N . LEU A 1 90 ? -7.221 11.379 49.593 1.00 72.62 90 LEU A N 1
ATOM 732 C CA . LEU A 1 90 ? -6.834 10.393 48.575 1.00 72.62 90 LEU A CA 1
ATOM 733 C C . LEU A 1 90 ? -7.434 9.031 48.948 1.00 72.62 90 LEU A C 1
ATOM 735 O O . LEU A 1 90 ? -6.928 8.376 49.863 1.00 72.62 90 LEU A O 1
ATOM 739 N N . LEU A 1 91 ? -8.468 8.582 48.233 1.00 66.69 91 LEU A N 1
ATOM 740 C CA . LEU A 1 91 ? -9.034 7.236 48.406 1.00 66.69 91 LEU A CA 1
ATOM 741 C C . LEU A 1 91 ? -8.568 6.297 47.289 1.00 66.69 91 LEU A C 1
ATOM 743 O O . LEU A 1 91 ? -8.731 6.658 46.126 1.00 66.69 91 LEU A O 1
ATOM 747 N N . PRO A 1 92 ? -7.978 5.124 47.602 1.00 62.94 92 PRO A N 1
ATOM 748 C CA . PRO A 1 92 ? -7.546 4.179 46.583 1.00 62.94 92 PRO A CA 1
ATOM 749 C C . PRO A 1 92 ? -8.746 3.554 45.857 1.00 62.94 92 PRO A C 1
ATOM 751 O O . PRO A 1 92 ? -9.732 3.181 46.491 1.00 62.94 92 PRO A O 1
ATOM 754 N N . PHE A 1 93 ? -8.643 3.391 44.540 1.00 63.28 93 PHE A N 1
ATOM 755 C CA . PHE A 1 93 ? -9.655 2.759 43.697 1.00 63.28 93 PHE A CA 1
ATOM 756 C C . PHE A 1 93 ? -9.757 1.266 44.054 1.00 63.28 93 PHE A C 1
ATOM 758 O O . PHE A 1 93 ? -8.849 0.484 43.763 1.00 63.28 93 PHE A O 1
ATOM 765 N N . LEU A 1 94 ? -10.845 0.854 44.707 1.00 56.62 94 LEU A N 1
ATOM 766 C CA . LEU A 1 94 ? -11.180 -0.562 44.859 1.00 56.62 94 LEU A CA 1
ATOM 767 C C . LEU A 1 94 ? -11.710 -1.052 43.505 1.00 56.62 94 LEU A C 1
ATOM 769 O O . LEU A 1 94 ? -12.843 -0.744 43.147 1.00 56.62 94 LEU A O 1
ATOM 773 N N . SER A 1 95 ? -10.894 -1.770 42.727 1.00 52.31 95 SER A N 1
ATOM 774 C CA . SER A 1 95 ? -11.431 -2.527 41.591 1.00 52.31 95 SER A CA 1
ATOM 775 C C . SER A 1 95 ? -12.095 -3.796 42.127 1.00 52.31 95 SER A C 1
ATOM 777 O O . SER A 1 95 ? -11.390 -4.656 42.662 1.00 52.31 95 SER A O 1
ATOM 779 N N . GLU A 1 96 ? -13.419 -3.898 42.007 1.00 45.62 96 GLU A N 1
ATOM 780 C CA . GLU A 1 96 ? -14.117 -5.195 42.036 1.00 45.62 96 GLU A CA 1
ATOM 781 C C . GLU A 1 96 ? -13.697 -6.080 40.854 1.00 45.62 96 GLU A C 1
ATOM 783 O O . GLU A 1 96 ? -13.446 -5.531 39.752 1.00 45.62 96 GLU A O 1
#

pLDDT: mean 82.51, std 15.3, range [45.62, 98.38]

Sequence (96 aa):
MINRDKADIQQFRMLADQLRRELYIKRVLVSDAAKDLMKFINEHQREDVLVSGFTSMKENPFRPKTFFADVYEFDLIIDSASNSVIGVLLLPFLSE